Protein AF-A0A1B6CLM7-F1 (afdb_monomer)

pLDDT: mean 82.0, std 11.42, range [51.19, 93.0]

Radius of gyration: 14.51 Å; Cα contacts (8 Å, |Δi|>4): 123; chains: 1; bounding box: 38×26×37 Å

Mean predicted aligned error: 7.3 Å

Organism: NCBI:txid38151

Nearest PDB structures (foldseek):
  6hzf-assembly1_A  TM=7.675E-01  e=3.922E+00  Phocaeicola paurosaccharolyticus
  6th8-assembly1_A  TM=3.063E-01  e=1.345E+00  Thermus thermophilus
  5sl6-assembly1_D  TM=3.132E-01  e=5.480E+00  Severe acute respiratory syndrome coronavirus 2

Sequence (102 aa):
MVCSNASVSHKLKLLVIGKSKKPRSFKGTRAENLPVHYFNKKKGWIDQQIFKEWFEKKCIPEVKEHLRSKNLPRKTILLIGNAPSQPGENVLRSESGQIFAS

Solvent-accessible surface area (backbone atoms only — not comparable to full-atom values): 6262 Å² total; per-residue (Å²): 86,83,52,57,48,96,82,60,83,47,66,55,64,38,44,43,61,34,52,49,90,73,51,79,88,44,69,96,57,56,62,87,76,45,87,38,45,72,46,59,33,83,86,46,66,85,41,50,65,59,50,50,50,41,42,65,71,45,49,48,55,54,52,49,50,52,26,56,77,66,75,42,74,79,61,50,78,43,78,61,78,94,52,102,57,66,64,62,65,90,75,44,57,44,96,82,62,41,37,33,44,87

Structure (mmCIF, N/CA/C/O backbone):
data_AF-A0A1B6CLM7-F1
#
_entry.id   AF-A0A1B6CLM7-F1
#
loop_
_atom_site.group_PDB
_atom_site.id
_atom_site.type_symbol
_atom_site.label_atom_id
_atom_site.label_alt_id
_atom_site.label_comp_id
_atom_site.label_asym_id
_atom_site.label_entity_id
_atom_site.label_seq_id
_atom_site.pdbx_PDB_ins_code
_atom_site.Cartn_x
_atom_site.Cartn_y
_atom_site.Cartn_z
_atom_site.occupancy
_atom_site.B_iso_or_equiv
_atom_site.auth_seq_id
_atom_site.auth_comp_id
_atom_site.auth_asym_id
_atom_site.auth_atom_id
_atom_site.pdbx_PDB_model_num
A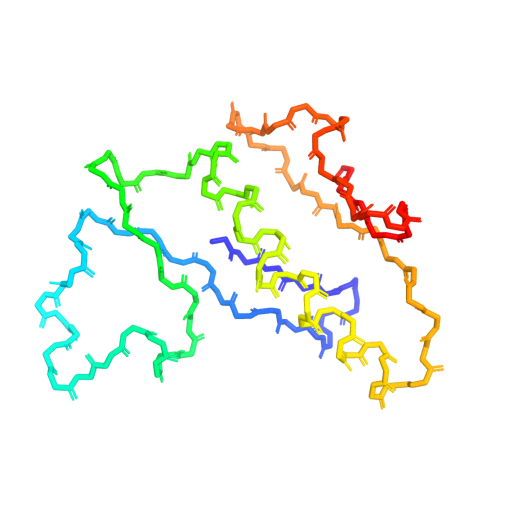TOM 1 N N . MET A 1 1 ? -4.690 6.660 1.492 1.00 81.25 1 MET A N 1
ATOM 2 C CA . MET A 1 1 ? -3.650 6.889 0.465 1.00 81.25 1 MET A CA 1
ATOM 3 C C . MET A 1 1 ? -4.108 6.251 -0.827 1.00 81.25 1 MET A C 1
ATOM 5 O O . MET A 1 1 ? -4.471 5.079 -0.809 1.00 81.25 1 MET A O 1
ATOM 9 N N . VAL A 1 2 ? -4.147 7.039 -1.899 1.00 85.06 2 VAL A N 1
ATOM 10 C CA . VAL A 1 2 ? -4.437 6.573 -3.260 1.00 85.06 2 VAL A CA 1
ATOM 11 C C . VAL A 1 2 ? -3.122 6.272 -3.969 1.00 85.06 2 VAL A C 1
ATOM 13 O O . VAL A 1 2 ? -2.133 6.960 -3.732 1.00 85.06 2 VAL A O 1
ATOM 16 N N . CYS A 1 3 ? -3.100 5.241 -4.807 1.00 86.62 3 CYS A N 1
ATOM 17 C CA . CYS A 1 3 ? -1.933 4.894 -5.606 1.00 86.62 3 CYS A CA 1
ATOM 18 C C . CYS A 1 3 ? -2.396 4.314 -6.943 1.00 86.62 3 CYS A C 1
ATOM 20 O O . CYS A 1 3 ? -3.318 3.494 -6.991 1.00 86.62 3 CYS A O 1
ATOM 22 N N . SER A 1 4 ? -1.760 4.754 -8.022 1.00 88.56 4 SER A N 1
ATOM 23 C CA . SER A 1 4 ? -1.968 4.230 -9.364 1.00 88.56 4 SER A CA 1
ATOM 24 C C . SER A 1 4 ? -0.645 4.148 -10.107 1.00 88.56 4 SER A C 1
ATOM 26 O O . SER A 1 4 ? 0.312 4.840 -9.761 1.00 88.56 4 SER A O 1
ATOM 28 N N . ASN A 1 5 ? -0.598 3.335 -11.158 1.00 86.12 5 ASN A N 1
ATOM 29 C CA . ASN A 1 5 ? 0.493 3.419 -12.121 1.00 86.12 5 ASN A CA 1
ATOM 30 C C . ASN A 1 5 ? 0.449 4.756 -12.892 1.00 86.12 5 ASN A C 1
ATOM 32 O O . ASN A 1 5 ? -0.543 5.488 -12.846 1.00 86.12 5 ASN A O 1
ATOM 36 N N . ALA A 1 6 ? 1.527 5.060 -13.621 1.00 83.25 6 ALA A N 1
ATOM 37 C CA . ALA A 1 6 ? 1.679 6.321 -14.351 1.00 83.25 6 ALA A CA 1
ATOM 38 C C . ALA A 1 6 ? 0.589 6.553 -15.413 1.00 83.25 6 ALA A C 1
ATOM 40 O O . ALA A 1 6 ? 0.184 7.685 -15.644 1.00 83.25 6 ALA A O 1
ATOM 41 N N . SER A 1 7 ? 0.074 5.484 -16.029 1.00 86.25 7 SER A N 1
ATOM 42 C CA . SER A 1 7 ? -1.023 5.570 -17.002 1.00 86.25 7 SER A CA 1
ATOM 43 C C . SER A 1 7 ? -2.415 5.536 -16.367 1.00 86.25 7 SER A C 1
ATOM 45 O O . SER A 1 7 ? -3.407 5.523 -17.089 1.00 86.25 7 SER A O 1
ATOM 47 N N . VAL A 1 8 ? -2.515 5.466 -15.032 1.00 83.56 8 VAL A N 1
ATOM 48 C CA . VAL A 1 8 ? -3.770 5.402 -14.253 1.00 83.56 8 VAL A CA 1
ATOM 49 C C . VAL A 1 8 ? -4.641 4.161 -14.553 1.00 83.56 8 VAL A C 1
ATOM 51 O O . VAL A 1 8 ? -5.695 3.957 -13.947 1.00 83.56 8 VAL A O 1
ATOM 54 N N . SER A 1 9 ? -4.179 3.272 -15.433 1.00 86.50 9 SER A N 1
ATOM 55 C CA . SER A 1 9 ? 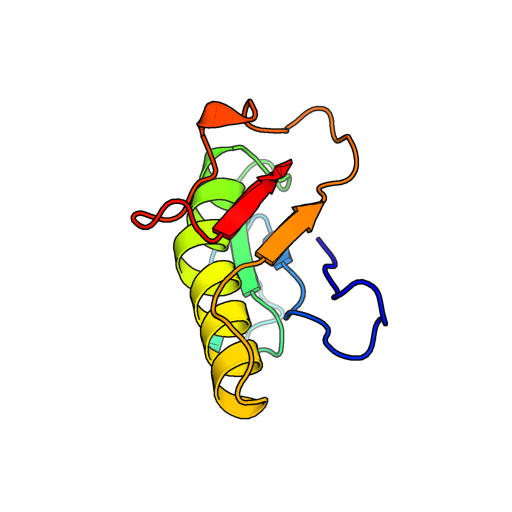-4.850 2.032 -15.841 1.00 86.50 9 SER A CA 1
ATOM 56 C C . SER A 1 9 ? -4.880 0.961 -14.748 1.00 86.50 9 SER A C 1
ATOM 58 O O . SER A 1 9 ? -5.717 0.061 -14.786 1.00 86.50 9 SER A O 1
ATOM 60 N N . HIS A 1 10 ? -3.992 1.055 -13.760 1.00 86.38 10 HIS A N 1
ATOM 61 C CA . HIS A 1 10 ? -3.973 0.178 -12.599 1.00 86.38 10 HIS A CA 1
ATOM 62 C C . HIS A 1 10 ? -3.974 1.014 -11.324 1.00 86.38 10 HIS A C 1
ATOM 64 O O . HIS A 1 10 ? -3.041 1.775 -11.070 1.00 86.38 10 HIS A O 1
ATOM 70 N N . LYS A 1 11 ? -5.035 0.869 -10.527 1.00 89.38 11 LYS A N 1
ATOM 71 C CA . LYS A 1 11 ? -5.206 1.525 -9.229 1.00 89.38 11 LYS A CA 1
ATOM 72 C C . LYS A 1 11 ? -5.110 0.468 -8.137 1.00 89.38 11 LYS A C 1
ATOM 74 O O . LYS A 1 11 ? -5.804 -0.545 -8.215 1.00 89.38 11 LYS A O 1
ATOM 79 N N . LEU A 1 12 ? -4.279 0.713 -7.129 1.00 89.31 12 LEU A N 1
ATOM 80 C CA . LEU A 1 12 ? -4.222 -0.137 -5.942 1.00 89.31 12 LEU A CA 1
ATOM 81 C C . LEU A 1 12 ? -5.446 0.116 -5.058 1.00 89.31 12 LEU A C 1
ATOM 83 O O . LEU A 1 12 ? -6.026 1.209 -5.073 1.00 89.31 12 LEU A O 1
ATOM 87 N N . LYS A 1 13 ? -5.817 -0.876 -4.240 1.00 91.19 13 LYS A N 1
ATOM 88 C CA . LYS A 1 13 ? -6.863 -0.676 -3.225 1.00 91.19 13 LYS A CA 1
ATOM 89 C C . LYS A 1 13 ? -6.488 0.479 -2.290 1.00 91.19 13 LYS A C 1
ATOM 91 O O . LYS A 1 13 ? -5.346 0.599 -1.843 1.00 91.19 13 LYS A O 1
ATOM 96 N N . LEU A 1 14 ? -7.477 1.310 -1.957 1.00 91.12 14 LEU A N 1
ATOM 97 C CA . LEU A 1 14 ? -7.292 2.481 -1.099 1.00 91.12 14 LEU A CA 1
ATOM 98 C C . LEU A 1 14 ? -6.799 2.061 0.293 1.00 91.12 14 LEU A C 1
ATOM 100 O O . LEU A 1 14 ? -7.427 1.232 0.944 1.00 91.12 14 LEU A O 1
ATOM 104 N N . LEU A 1 15 ? -5.727 2.684 0.786 1.00 90.88 15 LEU A N 1
ATOM 105 C CA . LEU A 1 15 ? -5.320 2.556 2.188 1.00 90.88 15 LEU A CA 1
ATOM 106 C C . LEU A 1 15 ? -6.161 3.496 3.063 1.00 90.88 15 LEU A C 1
ATOM 108 O O . LEU A 1 15 ? -6.074 4.721 2.913 1.00 90.88 15 LEU A O 1
ATOM 112 N N . VAL A 1 16 ? -6.930 2.926 3.990 1.00 90.75 16 VAL A N 1
ATOM 113 C CA . VAL A 1 16 ? -7.779 3.628 4.961 1.00 90.75 16 VAL A CA 1
ATOM 114 C C . VAL A 1 16 ? -7.258 3.361 6.367 1.00 90.75 16 VAL A C 1
ATOM 116 O O . VAL A 1 16 ? -7.049 2.213 6.752 1.00 90.75 16 VAL A O 1
ATOM 119 N N . ILE A 1 17 ? -7.081 4.422 7.155 1.00 90.56 17 ILE A N 1
ATOM 120 C CA . ILE A 1 17 ? -6.633 4.322 8.545 1.00 90.56 17 ILE A CA 1
ATOM 121 C C . ILE A 1 17 ? -7.737 4.857 9.444 1.00 90.56 17 ILE A C 1
ATOM 123 O O . ILE A 1 17 ? -8.163 5.998 9.29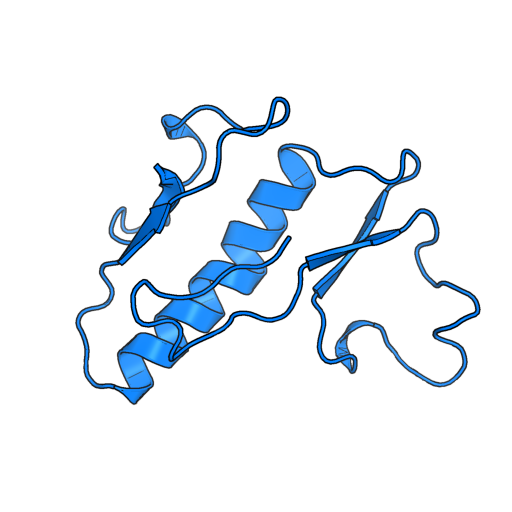4 1.00 90.56 17 ILE A O 1
ATOM 127 N N . GLY A 1 18 ? -8.208 4.039 10.382 1.00 90.94 18 GLY A N 1
ATOM 128 C CA . GLY A 1 18 ? -9.173 4.472 11.388 1.00 90.94 18 GLY A CA 1
ATOM 129 C C . GLY A 1 18 ? -8.670 4.275 12.811 1.00 90.94 18 GLY A C 1
ATOM 130 O O . GLY A 1 18 ? -7.646 3.645 13.056 1.00 90.94 18 GLY A O 1
ATOM 131 N N . LYS A 1 19 ? -9.394 4.826 13.787 1.00 89.81 19 LYS A N 1
ATOM 132 C CA . LYS A 1 19 ? -9.017 4.700 15.204 1.00 89.81 19 LYS A CA 1
ATOM 133 C C . LYS A 1 19 ? -9.337 3.319 15.783 1.00 89.81 19 LYS A C 1
ATOM 135 O O . LYS A 1 19 ? -8.544 2.768 16.544 1.00 89.81 19 LYS A O 1
ATOM 140 N N . SER A 1 20 ? -10.499 2.770 15.429 1.00 88.94 20 SER A N 1
ATOM 141 C CA . SER A 1 20 ? -10.982 1.483 15.942 1.00 88.94 20 SER A CA 1
ATOM 142 C C . SER A 1 20 ? -10.399 0.314 15.155 1.00 88.94 20 SER A C 1
ATOM 144 O O . SER A 1 20 ? -10.291 0.388 13.942 1.00 88.94 20 SER A O 1
ATOM 146 N N . LYS A 1 21 ? -10.097 -0.806 15.819 1.00 87.19 21 LYS A N 1
ATOM 147 C CA . LYS A 1 21 ? -9.785 -2.072 15.129 1.00 87.19 21 LYS A CA 1
ATOM 148 C C . LYS A 1 21 ? -10.966 -2.584 14.303 1.00 87.19 21 LYS A C 1
ATOM 150 O O . LYS A 1 21 ? -10.778 -3.148 13.234 1.00 87.19 21 LYS A O 1
ATOM 155 N N . LYS A 1 22 ? -12.185 -2.372 14.805 1.00 89.25 22 LYS A N 1
ATOM 156 C CA . LYS A 1 22 ? -13.436 -2.778 14.164 1.00 89.25 22 LYS A CA 1
ATOM 157 C C . LYS A 1 22 ? -14.443 -1.632 14.280 1.00 89.25 22 LYS A C 1
ATOM 159 O O . LYS A 1 22 ? -15.147 -1.528 15.287 1.00 89.25 22 LYS A O 1
ATOM 164 N N . PRO A 1 23 ? -14.463 -0.699 13.314 1.00 89.19 23 PRO A N 1
ATOM 165 C CA . PRO A 1 23 ? -15.482 0.340 13.240 1.00 89.19 23 PRO A CA 1
ATOM 166 C C . PRO A 1 23 ? -16.894 -0.243 13.273 1.00 89.19 23 PRO A C 1
ATOM 168 O O . PRO A 1 23 ? -17.145 -1.314 12.724 1.00 89.19 23 PRO A O 1
ATOM 171 N N . ARG A 1 24 ? -17.842 0.502 13.853 1.00 89.50 24 ARG A N 1
ATOM 172 C CA . ARG A 1 24 ? -19.266 0.123 13.828 1.00 89.50 24 ARG A CA 1
ATOM 173 C C . ARG A 1 24 ? -19.805 -0.010 12.400 1.00 89.50 24 ARG A C 1
ATOM 175 O O . ARG A 1 24 ? -20.674 -0.839 12.165 1.00 89.50 24 ARG A O 1
ATOM 182 N N . SER A 1 25 ? -19.247 0.742 11.452 1.00 87.62 25 SER A N 1
ATOM 183 C CA . SER A 1 25 ? -19.569 0.636 10.026 1.00 87.62 25 SER A CA 1
ATOM 184 C C . SER A 1 25 ? -19.183 -0.708 9.401 1.00 87.62 25 SER A C 1
ATOM 186 O O . SER A 1 25 ? -19.670 -1.022 8.325 1.00 87.62 25 SER A O 1
ATOM 188 N N . PHE A 1 26 ? -18.342 -1.523 10.052 1.00 89.94 26 PHE A N 1
ATOM 189 C CA . PHE A 1 26 ? -17.968 -2.861 9.571 1.00 89.94 26 PHE A CA 1
ATOM 190 C C . PHE A 1 26 ? -18.843 -3.961 10.195 1.00 89.94 26 PHE A C 1
ATOM 192 O O . PHE A 1 26 ? -18.487 -5.138 10.174 1.00 89.94 26 PHE A O 1
ATOM 199 N N . LYS A 1 27 ? -19.979 -3.617 10.817 1.00 89.25 27 LYS A N 1
ATOM 200 C CA . LYS A 1 27 ? -20.893 -4.622 11.374 1.00 89.25 27 LYS A CA 1
ATOM 201 C C . LYS A 1 27 ? -21.353 -5.567 10.256 1.00 89.25 27 LYS A C 1
ATOM 203 O O . LYS A 1 27 ? -21.827 -5.117 9.223 1.00 89.25 27 LYS A O 1
ATOM 208 N N . GLY A 1 28 ? -21.198 -6.873 10.472 1.00 90.25 28 GLY A N 1
ATOM 209 C CA . GLY A 1 28 ? -21.579 -7.901 9.495 1.00 90.25 28 GLY A CA 1
ATOM 210 C C . GLY A 1 28 ? -20.543 -8.193 8.404 1.00 90.25 28 GLY A C 1
ATOM 211 O O . GLY A 1 28 ? -20.782 -9.073 7.588 1.00 90.25 28 GLY A O 1
ATOM 212 N N . THR A 1 29 ? -19.381 -7.528 8.393 1.00 90.12 29 THR A N 1
ATOM 213 C CA . THR A 1 29 ? -18.296 -7.842 7.451 1.00 90.12 29 THR A CA 1
ATOM 214 C C . THR A 1 29 ? -16.917 -7.762 8.109 1.00 90.12 29 THR A C 1
ATOM 216 O O . THR A 1 29 ? -16.742 -7.190 9.188 1.00 90.12 29 THR A O 1
ATOM 219 N N . ARG A 1 30 ? -15.919 -8.383 7.481 1.00 87.50 30 ARG A N 1
ATOM 220 C CA . ARG A 1 30 ? -14.512 -8.294 7.889 1.00 87.50 30 ARG A CA 1
ATOM 221 C C . ARG A 1 30 ? -13.827 -7.214 7.063 1.00 87.50 30 ARG A C 1
ATOM 223 O O . ARG A 1 30 ? -14.194 -6.993 5.913 1.00 87.50 30 ARG A O 1
ATOM 230 N N . ALA A 1 31 ? -12.825 -6.555 7.638 1.00 86.75 31 ALA A N 1
ATOM 231 C CA . ALA A 1 31 ? -12.092 -5.504 6.938 1.00 86.75 31 ALA A CA 1
ATOM 232 C C . ALA A 1 31 ? -11.416 -6.040 5.664 1.00 86.75 31 ALA A C 1
ATOM 234 O O . ALA A 1 31 ? -11.380 -5.356 4.648 1.00 86.75 31 ALA A O 1
ATOM 235 N N . GLU A 1 32 ? -10.961 -7.293 5.705 1.00 87.12 32 GLU A N 1
ATOM 236 C CA . GLU A 1 32 ? -10.364 -8.005 4.569 1.00 87.12 32 GLU A CA 1
ATOM 237 C C . GLU A 1 32 ? -11.309 -8.176 3.366 1.00 87.12 32 GLU A C 1
ATOM 239 O O . GLU A 1 32 ? -10.835 -8.316 2.241 1.00 87.12 32 GLU A O 1
ATOM 244 N N . ASN A 1 33 ? -12.627 -8.138 3.590 1.00 89.50 33 ASN A N 1
ATOM 245 C CA . ASN A 1 33 ? -13.635 -8.290 2.537 1.00 89.50 33 ASN A CA 1
ATOM 246 C C . ASN A 1 33 ? -13.978 -6.959 1.853 1.00 89.50 33 ASN A C 1
ATOM 248 O O . ASN A 1 33 ? -14.735 -6.937 0.885 1.00 89.50 33 ASN A O 1
ATOM 252 N N . LEU A 1 34 ? -13.473 -5.837 2.368 1.00 89.19 34 LEU A N 1
ATOM 253 C CA . LEU A 1 34 ? -13.740 -4.525 1.799 1.00 89.19 34 LEU A CA 1
ATOM 254 C C . LEU A 1 34 ? -12.821 -4.262 0.592 1.00 89.19 34 LEU A C 1
ATOM 256 O O . LEU A 1 34 ? -11.698 -4.769 0.531 1.00 89.19 34 LEU A O 1
ATOM 260 N N . PRO A 1 35 ? -13.230 -3.398 -0.355 1.00 89.94 35 PRO A N 1
ATOM 261 C CA . PRO A 1 35 ? -12.390 -2.988 -1.485 1.00 89.94 35 PRO A CA 1
ATOM 262 C C . PRO A 1 35 ? -11.268 -2.007 -1.075 1.00 89.94 35 PRO A C 1
ATOM 264 O O . PRO A 1 35 ? -10.790 -1.220 -1.889 1.00 89.94 35 PRO A O 1
ATOM 267 N N . VAL A 1 36 ? -10.845 -2.029 0.192 1.00 91.31 36 VAL A N 1
ATOM 268 C CA . VAL A 1 36 ? -9.844 -1.132 0.780 1.00 91.31 36 VAL A CA 1
ATOM 269 C C . VAL A 1 36 ? -8.893 -1.919 1.674 1.00 91.31 36 VAL A C 1
ATOM 271 O O . VAL A 1 36 ? -9.264 -2.940 2.250 1.00 91.31 36 VAL A O 1
ATOM 274 N N . HIS A 1 37 ? -7.678 -1.411 1.852 1.00 92.19 37 HIS A N 1
ATOM 275 C CA . HIS A 1 37 ? -6.784 -1.870 2.910 1.00 92.19 37 HIS A CA 1
ATOM 276 C C . HIS A 1 37 ? -7.042 -1.062 4.166 1.00 92.19 37 HIS A C 1
ATOM 27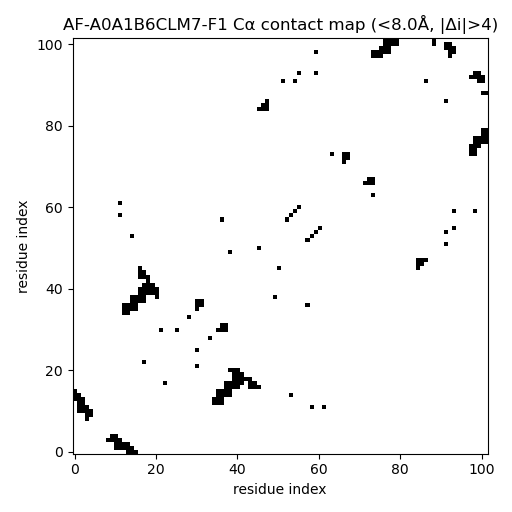8 O O . HIS A 1 37 ? -6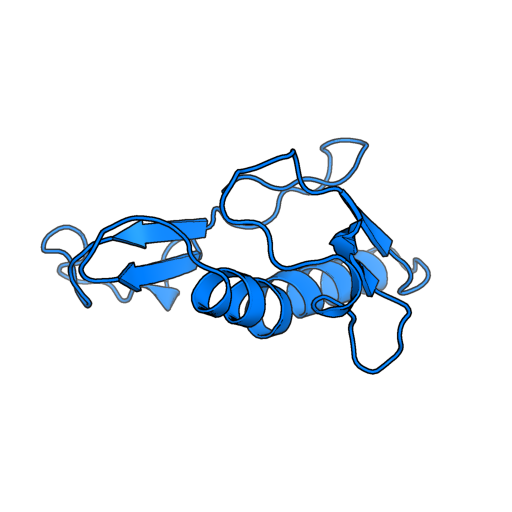.707 0.120 4.222 1.00 92.19 37 HIS A O 1
ATOM 284 N N . TYR A 1 38 ? -7.642 -1.689 5.171 1.00 92.00 38 TYR A N 1
ATOM 285 C CA . TYR A 1 38 ? -7.917 -1.031 6.440 1.00 92.00 38 TYR A CA 1
ATOM 286 C C . TYR A 1 38 ? -6.824 -1.309 7.472 1.00 92.00 38 TYR A C 1
ATOM 288 O O . TYR A 1 38 ? -6.512 -2.463 7.755 1.00 92.00 38 TYR A O 1
ATOM 296 N N . PHE A 1 39 ? -6.307 -0.248 8.083 1.00 90.62 39 PHE A N 1
ATOM 297 C CA . PHE A 1 39 ? -5.399 -0.310 9.224 1.00 90.62 39 PHE A CA 1
ATOM 298 C C . PHE A 1 39 ? -5.982 0.492 10.384 1.00 90.62 39 PHE A C 1
ATOM 300 O O . PHE A 1 39 ? -6.703 1.473 10.186 1.00 90.62 39 PHE A O 1
ATOM 307 N N . ASN A 1 40 ? -5.660 0.103 11.616 1.00 89.81 40 ASN A N 1
ATOM 308 C CA . ASN A 1 40 ? -6.106 0.832 12.794 1.00 89.81 40 ASN A CA 1
ATOM 309 C C . ASN A 1 40 ? -4.936 1.519 13.507 1.00 89.81 40 ASN A C 1
ATOM 311 O O . ASN A 1 40 ? -3.916 0.899 13.797 1.00 89.81 40 ASN A O 1
ATOM 315 N N . LYS A 1 41 ? -5.114 2.785 13.888 1.00 88.06 41 LYS A N 1
ATOM 316 C CA . LYS A 1 41 ? -4.169 3.519 14.731 1.00 88.06 41 LYS A CA 1
ATOM 317 C C . LYS A 1 41 ? -4.883 4.509 15.634 1.00 88.06 41 LYS A C 1
ATOM 319 O O . LYS A 1 41 ? -5.658 5.329 15.157 1.00 88.06 41 LYS A O 1
ATOM 324 N N . LYS A 1 42 ? -4.549 4.512 16.932 1.00 83.12 42 LYS A N 1
ATOM 325 C CA . LYS A 1 42 ? -5.188 5.385 17.942 1.00 83.12 42 LYS A CA 1
ATOM 326 C C . LYS A 1 42 ? -5.227 6.865 17.532 1.00 83.12 42 LYS A C 1
ATOM 328 O O . LYS A 1 42 ? -6.236 7.529 17.743 1.00 83.12 42 LYS A O 1
ATOM 333 N N . LYS A 1 43 ? -4.148 7.368 16.920 1.00 80.88 43 LYS A N 1
ATOM 334 C CA . LYS A 1 43 ? -4.035 8.772 16.498 1.00 80.88 43 LYS A CA 1
ATOM 335 C C . LYS A 1 43 ? -4.695 9.084 15.138 1.00 80.88 43 LYS A C 1
ATOM 337 O O . LYS A 1 43 ? -4.880 10.247 14.826 1.00 80.88 43 LYS A O 1
ATOM 342 N N . GLY A 1 44 ? -5.106 8.074 14.364 1.00 72.81 44 GLY A N 1
ATOM 343 C CA . GLY A 1 44 ? -5.892 8.251 13.132 1.00 72.81 44 GLY A CA 1
ATOM 344 C C . GLY A 1 44 ? -5.137 8.745 11.890 1.00 72.81 44 GLY A C 1
ATOM 345 O O . GLY A 1 44 ? -5.770 8.961 10.866 1.00 72.81 44 GLY A O 1
ATOM 346 N N . TRP A 1 45 ? -3.815 8.897 11.948 1.00 76.88 45 TRP A N 1
ATOM 347 C CA . TRP A 1 45 ? -2.966 9.281 10.813 1.00 76.88 45 TRP A CA 1
ATOM 348 C C . TRP A 1 45 ? -1.944 8.198 10.467 1.00 76.88 45 TRP A C 1
ATOM 350 O O . TRP A 1 45 ? -1.623 7.348 11.304 1.00 76.88 45 TRP A O 1
ATOM 360 N N . ILE A 1 46 ? -1.439 8.236 9.232 1.00 79.75 46 ILE A N 1
ATOM 361 C CA . ILE A 1 46 ? -0.393 7.325 8.759 1.00 79.75 46 ILE A CA 1
ATOM 362 C C . ILE A 1 46 ? 0.924 7.578 9.492 1.00 79.75 46 ILE A C 1
ATOM 364 O O . ILE A 1 46 ? 1.256 8.714 9.824 1.00 79.75 46 ILE A O 1
ATOM 368 N N . ASP A 1 47 ? 1.669 6.512 9.755 1.00 82.69 47 ASP A N 1
ATOM 369 C CA . ASP A 1 47 ? 3.058 6.575 10.193 1.00 82.69 47 ASP A CA 1
ATOM 370 C C . ASP A 1 47 ? 3.943 5.649 9.370 1.00 82.69 47 ASP A C 1
ATOM 372 O O . ASP A 1 47 ? 3.470 4.873 8.538 1.00 82.69 47 ASP A O 1
ATOM 376 N N . GLN A 1 48 ? 5.238 5.724 9.663 1.00 82.19 48 GLN A N 1
ATOM 377 C CA . GLN A 1 48 ? 6.268 4.909 9.043 1.00 82.19 48 GLN A CA 1
ATOM 378 C C . GLN A 1 48 ? 5.965 3.406 9.135 1.00 82.19 48 GLN A C 1
ATOM 380 O O . GLN A 1 48 ? 6.164 2.680 8.165 1.00 82.19 48 GLN A O 1
ATOM 385 N N . GLN A 1 49 ? 5.456 2.940 10.281 1.00 85.31 49 GLN A N 1
ATOM 386 C CA . GLN A 1 49 ? 5.182 1.524 10.518 1.00 85.31 49 GLN A CA 1
ATOM 387 C C . GLN A 1 49 ? 4.014 1.014 9.667 1.00 85.31 49 GLN A C 1
ATOM 389 O O . GLN A 1 49 ? 4.163 0.004 8.982 1.00 85.31 49 GLN A O 1
ATOM 394 N N . ILE A 1 50 ? 2.878 1.719 9.662 1.00 86.56 50 ILE A N 1
ATOM 395 C CA . ILE A 1 50 ? 1.720 1.367 8.828 1.00 86.56 50 ILE A CA 1
ATOM 396 C C . ILE A 1 50 ? 2.083 1.469 7.355 1.00 86.56 50 ILE A C 1
ATOM 398 O O . ILE A 1 50 ? 1.674 0.618 6.569 1.00 86.56 50 ILE A O 1
ATOM 402 N N . PHE A 1 51 ? 2.864 2.483 6.978 1.00 85.25 51 PHE A N 1
ATOM 403 C CA . PHE A 1 51 ? 3.324 2.620 5.607 1.00 85.25 51 PHE A CA 1
ATOM 404 C C . PHE A 1 51 ? 4.190 1.424 5.188 1.00 85.25 51 PHE A C 1
ATOM 406 O O . PHE A 1 51 ? 3.907 0.808 4.163 1.00 85.25 51 PHE A O 1
ATOM 413 N N . LYS A 1 52 ? 5.198 1.053 5.991 1.00 85.62 52 LYS A N 1
ATOM 414 C CA . LYS A 1 52 ? 6.073 -0.100 5.722 1.00 85.62 52 LYS A CA 1
ATOM 415 C C . LYS A 1 52 ? 5.272 -1.395 5.627 1.00 85.62 52 LYS A C 1
ATOM 417 O O . LYS A 1 52 ? 5.429 -2.149 4.672 1.00 85.62 52 LYS A O 1
ATOM 422 N N . GLU A 1 53 ? 4.362 -1.619 6.571 1.00 89.56 53 GLU A N 1
ATOM 423 C CA . GLU A 1 53 ? 3.519 -2.812 6.582 1.00 89.56 53 GLU A CA 1
ATOM 424 C C 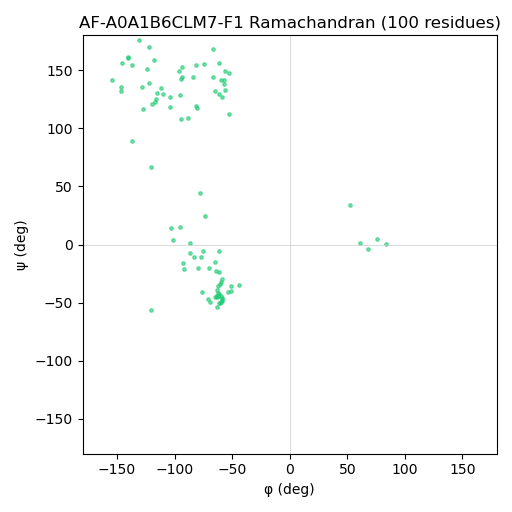. GLU A 1 53 ? 2.598 -2.882 5.356 1.00 89.56 53 GLU A C 1
ATOM 426 O O . GLU A 1 53 ? 2.479 -3.936 4.730 1.00 89.56 53 GLU A O 1
ATOM 431 N N . TRP A 1 54 ? 1.966 -1.768 4.980 1.00 90.19 54 TRP A N 1
ATOM 432 C CA . TRP A 1 54 ? 1.170 -1.690 3.758 1.00 90.19 54 TRP A CA 1
ATOM 433 C C . TRP A 1 54 ? 2.028 -1.935 2.511 1.00 90.19 54 TRP A C 1
ATOM 435 O O . TRP A 1 54 ? 1.628 -2.706 1.636 1.00 90.19 54 TRP A O 1
ATOM 445 N N . PHE A 1 55 ? 3.213 -1.331 2.436 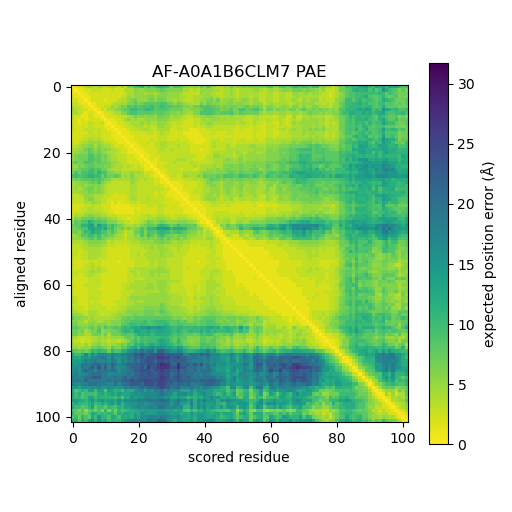1.00 87.62 55 PHE A N 1
ATOM 446 C CA . PHE A 1 55 ? 4.113 -1.472 1.298 1.00 87.62 55 PHE A CA 1
ATOM 447 C C . PHE A 1 55 ? 4.528 -2.936 1.092 1.00 87.62 55 PHE A C 1
ATOM 449 O O . PHE A 1 55 ? 4.361 -3.490 0.004 1.00 87.62 55 PHE A O 1
ATOM 456 N N . GLU A 1 56 ? 4.981 -3.595 2.158 1.00 88.62 56 GLU A N 1
ATOM 457 C CA . GLU A 1 56 ? 5.466 -4.976 2.125 1.00 88.62 56 GLU A CA 1
ATOM 458 C C . GLU A 1 56 ? 4.343 -5.992 1.910 1.00 88.62 56 GLU A C 1
ATOM 460 O O . GLU A 1 56 ? 4.459 -6.882 1.068 1.00 88.62 56 GLU A O 1
ATOM 465 N N . LYS A 1 57 ? 3.238 -5.864 2.656 1.00 90.62 57 LYS A N 1
ATOM 466 C CA . LYS A 1 57 ? 2.195 -6.899 2.694 1.00 90.62 57 LYS A CA 1
ATOM 467 C C . LYS A 1 57 ? 1.087 -6.701 1.667 1.00 90.62 57 LYS A C 1
ATOM 469 O O . LYS A 1 57 ? 0.369 -7.660 1.392 1.00 90.62 57 LYS A O 1
ATOM 474 N N . LYS A 1 58 ? 0.888 -5.484 1.150 1.00 91.00 58 LYS A N 1
ATOM 475 C CA . LYS A 1 58 ? -0.215 -5.152 0.229 1.00 91.00 58 LYS A CA 1
ATOM 476 C C . LYS A 1 58 ? 0.288 -4.636 -1.116 1.00 91.00 58 LYS A C 1
ATOM 478 O O . LYS A 1 58 ? -0.012 -5.241 -2.140 1.00 91.00 58 LYS A O 1
ATOM 483 N N . CYS A 1 59 ? 1.098 -3.576 -1.113 1.00 89.38 59 CYS A N 1
ATOM 484 C CA . CYS A 1 59 ? 1.560 -2.931 -2.343 1.00 89.38 59 CYS A CA 1
ATOM 485 C C . CYS A 1 59 ? 2.419 -3.871 -3.202 1.00 89.38 59 CYS A C 1
ATOM 487 O O . CYS A 1 59 ? 2.112 -4.079 -4.373 1.00 89.38 59 CYS A O 1
ATOM 489 N N . ILE A 1 60 ? 3.477 -4.465 -2.636 1.00 89.56 60 ILE A N 1
ATOM 490 C CA . ILE A 1 60 ? 4.388 -5.344 -3.385 1.00 89.56 60 ILE A CA 1
ATOM 491 C C . ILE A 1 60 ? 3.653 -6.551 -3.999 1.00 89.56 60 ILE A C 1
ATOM 493 O O . ILE A 1 60 ? 3.856 -6.799 -5.191 1.00 89.56 60 ILE A O 1
ATOM 497 N N . PRO A 1 61 ? 2.818 -7.308 -3.256 1.00 91.81 61 PRO A N 1
ATOM 498 C CA . PRO A 1 61 ? 2.074 -8.425 -3.832 1.00 91.81 61 PRO A CA 1
ATOM 499 C C . PRO A 1 61 ? 1.155 -8.016 -4.987 1.00 91.81 61 PRO A C 1
ATOM 501 O O . PRO A 1 61 ? 1.218 -8.647 -6.041 1.00 91.81 61 PRO A O 1
ATOM 504 N N . GLU A 1 62 ? 0.374 -6.940 -4.833 1.00 91.12 62 GLU A N 1
ATOM 505 C CA . GLU A 1 62 ? -0.538 -6.461 -5.885 1.00 91.12 62 GLU A CA 1
ATOM 506 C C . GLU A 1 62 ? 0.218 -6.009 -7.138 1.00 91.12 62 GLU A C 1
ATOM 508 O O . GLU A 1 62 ? -0.138 -6.396 -8.250 1.00 91.12 62 GLU A O 1
ATOM 513 N N . VAL A 1 63 ? 1.315 -5.262 -6.972 1.00 89.44 63 VAL A N 1
ATOM 514 C CA . VAL A 1 63 ? 2.161 -4.834 -8.096 1.00 89.44 63 VAL A CA 1
ATOM 515 C C . VAL A 1 63 ? 2.783 -6.042 -8.802 1.00 89.44 63 VAL A C 1
ATOM 517 O O . VAL A 1 63 ? 2.745 -6.127 -10.029 1.00 89.44 63 VAL A O 1
ATOM 520 N N . LYS A 1 64 ? 3.324 -7.014 -8.055 1.00 90.44 64 LYS A N 1
ATOM 521 C CA . LYS A 1 64 ? 3.903 -8.237 -8.637 1.00 90.44 64 LYS A CA 1
ATOM 522 C C . LYS A 1 64 ? 2.864 -9.042 -9.416 1.00 90.44 64 LYS A C 1
ATOM 524 O O . LYS A 1 64 ? 3.178 -9.544 -10.496 1.00 90.44 64 LYS A O 1
ATOM 529 N N . GLU A 1 65 ? 1.656 -9.177 -8.879 1.00 91.69 65 GLU A N 1
ATOM 530 C CA . GLU A 1 65 ? 0.551 -9.862 -9.546 1.00 91.69 65 GLU A CA 1
ATOM 531 C C . GLU A 1 65 ? 0.123 -9.132 -10.820 1.00 91.69 65 GLU A C 1
ATOM 533 O O . GLU A 1 65 ? -0.002 -9.768 -11.868 1.00 91.69 65 GLU A O 1
ATOM 538 N N . HIS A 1 66 ? -0.008 -7.806 -10.767 1.00 90.50 66 HIS A N 1
ATOM 539 C CA . HIS A 1 66 ? -0.337 -7.001 -11.937 1.00 90.50 66 HIS A CA 1
ATOM 540 C C . HIS A 1 66 ? 0.714 -7.150 -13.045 1.00 90.50 66 HIS A C 1
ATOM 542 O O . HIS A 1 66 ? 0.365 -7.466 -14.183 1.00 90.50 66 HIS A O 1
ATOM 548 N N . LEU A 1 67 ? 2.003 -7.012 -12.721 1.00 90.06 67 LEU A N 1
ATOM 549 C CA . LEU A 1 67 ? 3.087 -7.166 -13.698 1.00 90.06 67 LEU A CA 1
ATOM 550 C C . LEU A 1 67 ? 3.118 -8.577 -14.287 1.00 90.06 67 LEU A C 1
ATOM 552 O O . LEU A 1 67 ? 3.234 -8.728 -15.501 1.00 90.06 67 LEU A O 1
ATOM 556 N N . ARG A 1 68 ? 2.927 -9.608 -13.452 1.00 91.75 68 ARG A N 1
ATOM 557 C CA . ARG A 1 68 ? 2.808 -10.999 -13.910 1.00 91.75 68 ARG A CA 1
ATOM 558 C C . ARG A 1 68 ? 1.629 -11.172 -14.868 1.00 91.75 68 ARG A C 1
ATOM 560 O O . ARG A 1 68 ? 1.803 -11.791 -15.907 1.00 91.75 68 ARG A O 1
ATOM 567 N N . SER A 1 69 ? 0.465 -10.598 -14.559 1.00 93.00 69 SER A N 1
ATOM 568 C CA . SER A 1 69 ? -0.728 -10.689 -15.417 1.00 93.00 69 SER A CA 1
ATOM 569 C C . SER A 1 69 ? -0.543 -10.019 -16.786 1.00 93.00 69 SER A C 1
ATOM 571 O O . SER A 1 69 ? -1.229 -10.362 -17.744 1.00 93.00 69 SER A O 1
ATOM 573 N N . LYS A 1 70 ? 0.397 -9.070 -16.885 1.00 90.56 70 LYS A N 1
ATOM 574 C CA . LYS A 1 70 ? 0.744 -8.345 -18.112 1.00 90.56 70 LYS A CA 1
ATOM 575 C C . LYS A 1 70 ? 2.017 -8.858 -18.794 1.00 90.56 70 LYS A C 1
ATOM 577 O O . LYS A 1 70 ? 2.434 -8.255 -19.776 1.00 90.56 70 LYS A O 1
ATOM 582 N N . ASN A 1 71 ? 2.634 -9.933 -18.291 1.00 91.19 71 ASN A N 1
ATOM 583 C CA . ASN A 1 71 ? 3.945 -10.423 -18.739 1.00 91.19 71 ASN A CA 1
ATOM 584 C C . ASN A 1 71 ? 5.045 -9.340 -18.736 1.00 91.19 71 ASN A C 1
ATOM 586 O O . ASN A 1 71 ? 5.941 -9.339 -19.576 1.00 91.19 71 ASN A O 1
ATOM 590 N N . LEU A 1 72 ? 4.98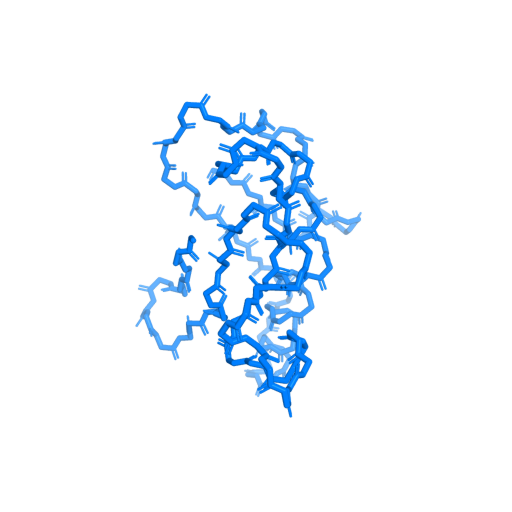3 -8.409 -17.781 1.00 88.75 72 LEU A N 1
ATOM 591 C CA . LEU A 1 72 ? 5.963 -7.336 -17.627 1.00 88.75 72 LEU A CA 1
ATOM 592 C C . LEU A 1 72 ? 7.077 -7.727 -16.640 1.00 88.75 72 LEU A C 1
ATOM 594 O O . LEU A 1 72 ? 6.839 -8.504 -15.705 1.00 88.75 72 LEU A O 1
ATOM 598 N N . PRO A 1 73 ? 8.289 -7.155 -16.779 1.00 85.19 73 PRO A N 1
ATOM 599 C CA . PRO A 1 73 ? 9.344 -7.307 -15.785 1.00 85.19 73 PRO A CA 1
ATOM 600 C C . PRO A 1 73 ? 8.880 -6.838 -14.403 1.0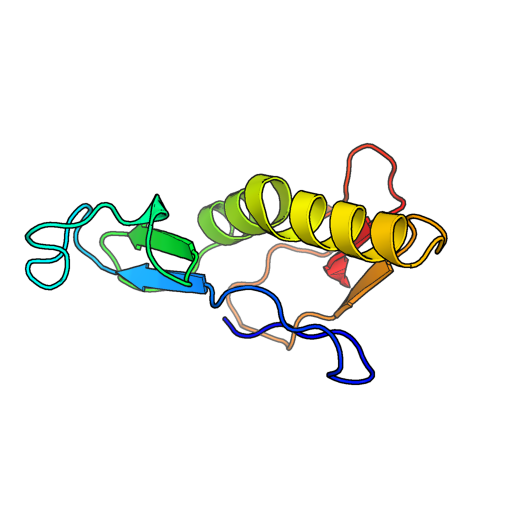0 85.19 73 PRO A C 1
ATOM 602 O O . PRO A 1 73 ? 8.221 -5.810 -14.272 1.00 85.19 73 PRO A O 1
ATOM 605 N N . ARG A 1 74 ? 9.283 -7.549 -13.345 1.00 82.94 74 ARG A N 1
ATOM 606 C CA . ARG A 1 74 ? 8.933 -7.233 -11.944 1.00 82.94 74 ARG A CA 1
ATOM 607 C C . ARG A 1 74 ? 9.773 -6.081 -11.370 1.00 82.94 74 ARG A C 1
ATOM 609 O O . ARG A 1 74 ? 10.282 -6.178 -10.259 1.00 82.94 74 ARG A O 1
ATOM 616 N N . LYS A 1 75 ? 9.948 -5.015 -12.151 1.00 81.25 75 LYS A N 1
ATOM 617 C CA . LYS A 1 75 ? 10.685 -3.799 -11.788 1.00 81.25 75 LYS A CA 1
ATOM 618 C C . LYS A 1 75 ? 9.713 -2.626 -11.774 1.00 81.25 75 LYS A C 1
ATOM 620 O O . LYS A 1 75 ? 9.007 -2.405 -12.754 1.00 81.25 75 LYS A O 1
ATOM 625 N N . THR A 1 76 ? 9.633 -1.892 -10.670 1.00 81.69 76 THR A N 1
ATOM 626 C CA . THR A 1 76 ? 8.716 -0.748 -10.541 1.00 81.69 76 THR A CA 1
ATOM 627 C C . THR A 1 76 ? 9.239 0.243 -9.515 1.00 81.69 76 THR A C 1
ATOM 629 O O . THR A 1 76 ? 9.753 -0.155 -8.473 1.00 81.69 76 THR A O 1
ATOM 632 N N . ILE A 1 77 ? 9.065 1.529 -9.804 1.00 82.19 77 ILE A N 1
ATOM 633 C CA . ILE A 1 77 ? 9.343 2.624 -8.876 1.00 82.19 77 ILE A CA 1
ATOM 634 C C . ILE A 1 77 ? 8.002 3.132 -8.351 1.00 82.19 77 ILE A C 1
ATOM 636 O O . ILE A 1 77 ? 7.104 3.436 -9.139 1.00 82.19 77 ILE A O 1
ATOM 640 N N . LEU A 1 78 ? 7.853 3.193 -7.029 1.00 82.06 78 LEU A N 1
ATOM 641 C CA . LEU A 1 78 ? 6.709 3.820 -6.379 1.00 82.06 78 LEU A CA 1
ATOM 642 C C . LEU A 1 78 ? 7.069 5.269 -6.046 1.00 82.06 78 LEU A C 1
ATOM 644 O O . LEU A 1 78 ? 7.846 5.507 -5.130 1.00 82.06 78 LEU A O 1
ATOM 648 N N . LEU A 1 79 ? 6.485 6.224 -6.767 1.00 78.50 79 LEU A N 1
ATOM 649 C CA . LEU A 1 79 ? 6.647 7.645 -6.460 1.00 78.50 79 LEU A CA 1
ATOM 650 C C . LEU A 1 79 ? 5.687 8.032 -5.335 1.00 78.50 79 LEU A C 1
ATOM 652 O O . LEU A 1 79 ? 4.467 7.905 -5.488 1.00 78.50 79 LEU A O 1
ATOM 656 N N . ILE A 1 80 ? 6.224 8.489 -4.205 1.00 72.06 80 ILE A N 1
ATOM 657 C CA . ILE A 1 80 ? 5.410 8.926 -3.067 1.00 72.06 80 ILE A CA 1
ATOM 658 C C . ILE A 1 80 ? 5.410 10.453 -3.025 1.00 72.06 80 ILE A C 1
ATOM 660 O O . ILE A 1 80 ? 6.444 11.083 -2.829 1.00 72.06 80 ILE A O 1
ATOM 664 N N . GLY A 1 81 ? 4.226 11.057 -3.159 1.00 65.00 81 GLY A N 1
ATOM 665 C CA . GLY A 1 81 ? 4.068 12.500 -2.972 1.00 65.00 81 GLY A CA 1
ATOM 666 C C . GLY A 1 81 ? 4.558 12.928 -1.586 1.00 65.00 81 GLY A C 1
ATOM 667 O O . GLY A 1 81 ? 4.222 12.282 -0.592 1.00 65.00 81 GLY A O 1
ATOM 668 N N . ASN A 1 82 ? 5.353 14.000 -1.545 1.00 55.22 82 ASN A N 1
ATOM 669 C CA . ASN A 1 82 ? 6.001 14.501 -0.336 1.00 55.22 82 ASN A CA 1
ATOM 670 C C . ASN A 1 82 ? 4.966 14.705 0.784 1.00 55.22 82 ASN A C 1
ATOM 672 O O . ASN A 1 82 ? 4.067 15.543 0.681 1.00 55.22 82 ASN A O 1
ATOM 676 N N . ALA A 1 83 ? 5.066 13.892 1.832 1.00 55.97 83 ALA A N 1
ATOM 677 C CA . ALA A 1 83 ? 4.224 13.963 3.014 1.00 55.97 83 ALA A CA 1
ATOM 678 C C . ALA A 1 83 ? 5.151 14.009 4.233 1.00 55.97 83 ALA A C 1
ATOM 680 O O . ALA A 1 83 ? 6.071 13.196 4.311 1.00 55.97 83 ALA A O 1
ATOM 681 N N . PRO A 1 84 ? 4.901 14.879 5.227 1.00 53.66 84 PRO A N 1
ATOM 682 C CA . PRO A 1 84 ? 5.803 15.076 6.369 1.00 53.66 84 PRO A CA 1
ATOM 683 C C . PRO A 1 84 ? 6.025 13.824 7.245 1.00 53.66 84 PRO A C 1
ATOM 685 O O . PRO A 1 84 ? 6.827 13.850 8.170 1.00 53.66 84 PRO A O 1
ATOM 688 N N . SER A 1 85 ? 5.318 12.723 6.974 1.00 55.72 85 SER A N 1
ATOM 689 C CA . SER A 1 85 ? 5.424 11.425 7.648 1.00 55.72 85 SER A CA 1
ATOM 690 C C . SER A 1 85 ? 6.188 10.355 6.848 1.00 55.72 85 SER A C 1
ATOM 692 O O . SER A 1 85 ? 6.096 9.171 7.187 1.00 55.72 85 SER A O 1
ATOM 694 N N . GLN A 1 86 ? 6.913 10.735 5.790 1.00 56.12 86 GLN A N 1
ATOM 695 C CA . GLN A 1 86 ? 7.662 9.793 4.957 1.00 56.12 86 GLN A CA 1
ATOM 696 C C . GLN A 1 86 ? 8.807 9.099 5.731 1.00 56.12 86 GLN A C 1
ATOM 698 O O . GLN A 1 86 ? 9.605 9.763 6.394 1.00 56.12 86 GLN A O 1
ATOM 703 N N . PRO A 1 87 ? 8.927 7.760 5.634 1.00 55.19 87 PRO A N 1
ATOM 704 C CA . PRO A 1 87 ? 10.181 7.063 5.916 1.00 55.19 87 PRO A CA 1
ATOM 705 C C . PRO A 1 87 ? 11.274 7.587 4.970 1.00 55.19 87 PRO A C 1
ATOM 707 O O . PRO A 1 87 ? 10.982 7.792 3.795 1.00 55.19 87 PRO A O 1
ATOM 710 N N . GLY A 1 88 ? 12.522 7.751 5.423 1.00 56.41 88 GLY A N 1
ATOM 711 C CA . GLY A 1 88 ? 13.629 8.074 4.507 1.00 56.41 88 GLY A CA 1
ATOM 712 C C . GLY A 1 88 ? 13.772 7.037 3.377 1.00 56.41 88 GLY A C 1
ATOM 713 O O . GLY A 1 88 ? 13.476 5.858 3.593 1.00 56.41 88 GLY A O 1
ATOM 714 N N . GLU A 1 89 ? 14.241 7.465 2.195 1.00 52.91 89 GLU A N 1
ATOM 715 C CA . GLU A 1 89 ? 14.349 6.673 0.943 1.00 52.91 89 GLU A CA 1
ATOM 716 C C . GLU A 1 89 ? 14.901 5.249 1.130 1.00 52.91 89 GLU A C 1
ATOM 718 O O . GLU A 1 89 ? 14.467 4.296 0.483 1.00 52.91 89 GLU A O 1
ATOM 723 N N . ASN A 1 90 ? 15.838 5.070 2.062 1.00 51.19 90 ASN A N 1
ATOM 724 C CA . ASN A 1 90 ? 16.520 3.796 2.288 1.00 51.19 90 ASN A CA 1
ATOM 725 C C . ASN A 1 90 ? 15.674 2.730 3.012 1.00 51.19 90 ASN A C 1
ATOM 727 O O . ASN A 1 90 ? 16.120 1.594 3.153 1.00 51.19 90 ASN A O 1
ATOM 731 N N . VAL A 1 91 ? 14.464 3.058 3.476 1.00 59.31 91 VAL A N 1
ATOM 732 C CA . VAL A 1 91 ? 13.635 2.151 4.294 1.00 59.31 91 VAL A CA 1
ATOM 733 C C . VAL A 1 91 ? 12.663 1.307 3.453 1.00 59.31 91 VAL A C 1
ATOM 735 O O . VAL A 1 91 ? 12.142 0.303 3.937 1.00 59.31 91 VAL A O 1
ATOM 738 N N . LEU A 1 92 ? 12.413 1.674 2.192 1.00 65.06 92 LEU A N 1
ATOM 739 C CA . LEU A 1 92 ? 11.303 1.134 1.395 1.00 65.06 92 LEU A CA 1
ATOM 740 C C . LEU A 1 92 ? 11.778 0.429 0.126 1.00 65.06 92 LEU A C 1
ATOM 742 O O . LEU A 1 92 ? 11.504 0.858 -0.996 1.00 65.06 92 LEU A O 1
ATOM 746 N N . ARG A 1 93 ? 12.477 -0.690 0.307 1.00 66.25 93 ARG A N 1
ATOM 747 C CA . ARG A 1 93 ? 12.907 -1.573 -0.781 1.00 66.25 93 ARG A CA 1
ATOM 748 C C . ARG A 1 93 ? 12.370 -2.980 -0.563 1.00 66.25 93 ARG A C 1
ATOM 750 O O . ARG A 1 93 ? 12.383 -3.493 0.549 1.00 66.25 93 ARG A O 1
ATOM 757 N N . SER A 1 94 ? 11.912 -3.617 -1.636 1.00 72.00 94 SER A N 1
ATOM 758 C CA . SER A 1 94 ? 11.696 -5.068 -1.645 1.00 72.00 94 SER A CA 1
ATOM 759 C C . SER A 1 94 ? 13.018 -5.805 -1.409 1.00 72.00 94 SER A C 1
ATOM 761 O O . SER A 1 94 ? 14.068 -5.286 -1.779 1.00 72.00 94 SER A O 1
ATOM 763 N N . GLU A 1 95 ? 12.967 -7.043 -0.912 1.00 71.94 95 GLU A N 1
ATOM 764 C CA . GLU A 1 95 ? 14.154 -7.902 -0.715 1.00 71.94 95 GLU A CA 1
ATOM 765 C C . GLU A 1 95 ? 15.029 -8.014 -1.976 1.00 71.94 95 GLU A C 1
ATOM 767 O O . GLU A 1 95 ? 16.250 -8.021 -1.902 1.00 71.94 95 GLU A O 1
ATOM 772 N N . SER A 1 96 ? 14.402 -8.034 -3.156 1.00 68.88 96 SER A N 1
ATOM 773 C CA . SER A 1 96 ? 15.096 -8.082 -4.451 1.00 68.88 96 SER A CA 1
ATOM 774 C C . SER A 1 96 ? 15.709 -6.749 -4.907 1.00 68.88 96 SER A C 1
ATOM 776 O O . SER A 1 96 ? 16.374 -6.703 -5.937 1.00 68.88 96 SER A O 1
ATOM 778 N N . GLY A 1 97 ? 15.389 -5.637 -4.240 1.00 71.12 97 GLY A N 1
ATOM 779 C CA . GLY A 1 97 ? 15.736 -4.278 -4.671 1.00 71.12 97 GLY A CA 1
ATOM 780 C C . GLY A 1 97 ? 15.026 -3.789 -5.944 1.00 71.12 97 GLY A C 1
ATOM 781 O O . GLY A 1 97 ? 15.186 -2.634 -6.319 1.00 71.12 97 GLY A O 1
ATOM 782 N N . GLN A 1 98 ? 14.222 -4.628 -6.608 1.00 75.06 98 GLN A N 1
ATOM 783 C CA . GLN A 1 98 ? 13.584 -4.314 -7.897 1.00 75.06 98 GLN A CA 1
ATOM 784 C C . GLN A 1 98 ? 12.328 -3.442 -7.778 1.00 75.06 98 GLN A C 1
ATOM 786 O O . GLN A 1 98 ? 11.907 -2.823 -8.757 1.00 75.06 98 GLN A O 1
ATOM 791 N N . ILE A 1 99 ? 11.723 -3.419 -6.591 1.00 73.69 99 ILE A N 1
ATOM 792 C CA . ILE A 1 99 ? 10.602 -2.548 -6.245 1.00 73.69 99 ILE A CA 1
ATOM 793 C C . ILE A 1 99 ? 11.044 -1.682 -5.074 1.00 73.69 99 ILE A C 1
ATOM 795 O O . ILE A 1 99 ? 11.419 -2.217 -4.027 1.00 73.69 99 ILE A O 1
ATOM 799 N N . PHE A 1 100 ? 11.018 -0.367 -5.259 1.00 71.31 100 PHE A N 1
ATOM 800 C CA . PHE A 1 100 ? 11.404 0.599 -4.237 1.00 71.31 100 PHE A CA 1
ATOM 801 C C . PHE A 1 100 ? 10.562 1.868 -4.327 1.00 71.31 100 PHE A C 1
ATOM 803 O O . PHE A 1 100 ? 9.986 2.160 -5.379 1.00 71.31 100 PHE A O 1
ATOM 810 N N . ALA A 1 101 ? 10.469 2.588 -3.212 1.00 64.94 101 ALA A N 1
ATOM 811 C CA . ALA A 1 101 ? 9.868 3.911 -3.183 1.00 64.94 101 ALA A CA 1
ATOM 812 C C . ALA A 1 101 ? 10.929 5.008 -3.326 1.00 64.94 101 ALA A C 1
ATOM 814 O O . ALA A 1 101 ? 12.022 4.863 -2.778 1.00 64.94 101 ALA A O 1
ATOM 815 N N . SER A 1 102 ? 10.585 6.069 -4.057 1.00 60.44 102 SER A N 1
ATOM 816 C CA . SER A 1 102 ? 11.396 7.271 -4.280 1.00 60.44 102 SER A CA 1
ATOM 817 C C . SER A 1 102 ? 10.550 8.528 -4.128 1.00 60.44 102 SER A C 1
ATOM 819 O O . SER A 1 102 ? 9.304 8.438 -4.285 1.00 60.44 102 SER A O 1
#

Secondary structure (DSSP, 8-state):
---B-TTSS-BPPEEEEESSSS-GGGTTS-GGGSSEEEEE-TT-S--HHHHHHHIIIIIHHHHHHHHHHTT--S-EEE-----TTPPPGGG-B-TTSSEEE-

Foldseek 3Di:
DWFAPPVNPGTFAAEFEEADPADPVQVPHDCVPDSHHYDHDNVRDDAPVNVQCCLAPGVLVVLQVVCVVVVHPSADEGEDDDDPRDDPQVSAADPVNRYGYD

InterPro domains:
  IPR004875 DDE superfamily endonuclease domain [PF03184] (1-100)
  IPR050863 Centromere and Transposable Element-Derived Protein [PTHR19303] (2-91)